Protein AF-A0A1A1YSB2-F1 (afdb_monomer)

Sequence (106 aa):
MRIAVIGATGLIGSKVVALLEGDGQEVVPASRASGALIGPIAVDDVAAEVAGPADSVVNIGGPHEISFADLARRLLAEQGVDEPVVVDADATYFGAQLRRDSLVTV

Foldseek 3Di:
DEEEFEPCVDPVNVVVVVVCVVVVYHYAYAYEDEQAKAFDADPVCVVVQPPDDPPDDDQDGHPDIDGRQVVVVVVCVVVVHPHYYHHDQPDDDVNHRDDNCRRPDD

pLDDT: mean 93.28, std 3.58, range [74.75, 98.0]

Secondary structure (DSSP, 8-state):
-EEEEETTTSTTHHHHHHHHHHTTPEEEEEEEE---EE-PPPHHHHHHHT-S-TT-------S--EEHHHHHHHHHHHTT----EEE-TT-EETTEEPPTTTBS--

Structure (mmCIF, N/CA/C/O backbone):
data_AF-A0A1A1YSB2-F1
#
_entry.id   AF-A0A1A1YSB2-F1
#
loop_
_atom_site.group_PDB
_atom_site.id
_atom_site.type_symbol
_atom_site.label_atom_id
_atom_site.label_alt_id
_atom_site.label_comp_id
_atom_site.label_asym_id
_atom_site.label_entity_id
_atom_site.label_seq_id
_atom_site.pdbx_PDB_ins_code
_atom_site.Cartn_x
_atom_site.Cartn_y
_atom_site.Cartn_z
_atom_site.occupancy
_atom_site.B_iso_or_equiv
_atom_site.auth_seq_id
_atom_site.auth_comp_id
_atom_site.auth_asym_id
_atom_site.auth_atom_id
_atom_site.pdbx_PDB_model_num
ATOM 1 N N . MET A 1 1 ? -15.421 -0.986 23.125 1.00 93.06 1 MET A N 1
ATOM 2 C CA . MET A 1 1 ? -15.143 -2.111 22.199 1.00 93.06 1 MET A CA 1
ATOM 3 C C . MET A 1 1 ? -13.853 -1.806 21.456 1.00 93.06 1 MET A C 1
ATOM 5 O O . MET A 1 1 ? -13.476 -0.642 21.409 1.00 93.06 1 MET A O 1
ATOM 9 N N . ARG A 1 2 ? -13.175 -2.824 20.916 1.00 95.00 2 ARG A N 1
ATOM 10 C CA . ARG A 1 2 ? -11.969 -2.648 20.101 1.00 95.00 2 ARG A CA 1
ATOM 11 C C . ARG A 1 2 ? -12.353 -2.649 18.620 1.00 95.00 2 ARG A C 1
ATOM 13 O O . ARG A 1 2 ? -12.992 -3.600 18.174 1.00 95.00 2 ARG A O 1
ATOM 20 N N . ILE A 1 3 ? -12.038 -1.581 17.892 1.00 95.69 3 ILE A N 1
ATOM 21 C CA . ILE A 1 3 ? -12.509 -1.339 16.521 1.00 95.69 3 ILE A CA 1
ATOM 22 C C . ILE A 1 3 ? -11.307 -1.111 15.610 1.00 95.69 3 ILE A C 1
ATOM 24 O O . ILE A 1 3 ? -10.524 -0.194 15.836 1.00 95.69 3 ILE A O 1
ATOM 28 N N . ALA A 1 4 ? -11.173 -1.928 14.565 1.00 94.06 4 ALA A N 1
ATOM 29 C CA . ALA A 1 4 ? -10.165 -1.705 13.537 1.00 94.06 4 ALA A CA 1
ATOM 30 C C . ALA A 1 4 ? -10.638 -0.636 12.540 1.00 94.06 4 ALA A C 1
ATOM 32 O O . ALA A 1 4 ? -11.763 -0.715 12.040 1.00 94.06 4 ALA A O 1
ATOM 33 N N . VAL A 1 5 ? -9.780 0.334 12.222 1.00 95.38 5 VAL A N 1
ATOM 34 C CA . VAL A 1 5 ? -10.058 1.387 11.234 1.00 95.38 5 VAL A CA 1
ATOM 35 C C . VAL A 1 5 ? -9.044 1.294 10.103 1.00 95.38 5 VAL A C 1
ATOM 37 O O . VAL A 1 5 ? -7.857 1.536 10.308 1.00 95.38 5 VAL A O 1
ATOM 40 N N . ILE A 1 6 ? -9.523 0.963 8.899 1.00 93.00 6 ILE A N 1
ATOM 41 C CA . ILE A 1 6 ? -8.678 0.936 7.703 1.00 93.00 6 ILE A CA 1
ATOM 42 C C . ILE A 1 6 ? -8.440 2.355 7.192 1.00 93.00 6 ILE A C 1
ATOM 44 O O . ILE A 1 6 ? -9.394 3.112 7.008 1.00 93.00 6 ILE A O 1
ATOM 48 N N . GLY A 1 7 ? -7.177 2.703 6.938 1.00 88.06 7 GLY A N 1
ATOM 49 C CA . GLY A 1 7 ? -6.811 4.041 6.468 1.00 88.06 7 GLY A CA 1
ATOM 50 C C . GLY A 1 7 ? -6.986 5.106 7.551 1.00 88.06 7 GLY A C 1
ATOM 51 O O . GLY A 1 7 ? -7.417 6.224 7.261 1.00 88.06 7 GLY A O 1
ATOM 52 N N . ALA A 1 8 ? -6.672 4.755 8.801 1.00 92.25 8 ALA A N 1
ATOM 53 C CA . ALA A 1 8 ? -6.813 5.612 9.980 1.00 92.25 8 ALA A CA 1
ATOM 54 C C . ALA A 1 8 ? -6.044 6.943 9.877 1.00 92.25 8 ALA A C 1
ATOM 56 O O . ALA A 1 8 ? -6.460 7.942 10.456 1.00 92.25 8 ALA A O 1
ATOM 57 N N . THR A 1 9 ? -4.967 6.987 9.092 1.00 87.62 9 THR A N 1
ATOM 58 C CA . THR A 1 9 ? -4.162 8.193 8.837 1.00 87.62 9 THR A CA 1
ATOM 59 C C . THR A 1 9 ? -4.734 9.094 7.734 1.00 87.62 9 THR A C 1
ATOM 61 O O . THR A 1 9 ? -4.262 10.212 7.533 1.00 87.62 9 THR A O 1
ATOM 64 N N . GLY A 1 10 ? -5.765 8.643 7.012 1.00 88.38 10 GLY A N 1
ATOM 65 C CA . GLY A 1 10 ? -6.382 9.388 5.917 1.00 88.38 10 GLY A CA 1
ATOM 66 C C . GLY A 1 10 ? -7.291 10.534 6.377 1.00 88.38 10 GLY A C 1
ATOM 67 O O . GLY A 1 10 ? -7.647 10.666 7.550 1.00 88.38 10 GLY A O 1
ATOM 68 N N . LEU A 1 11 ? -7.750 11.344 5.415 1.00 95.25 11 LEU A N 1
ATOM 69 C CA . LEU A 1 11 ? -8.613 12.506 5.677 1.00 95.25 11 LEU A CA 1
ATOM 70 C C . LEU A 1 11 ? -9.910 12.143 6.423 1.00 95.25 11 LEU A C 1
ATOM 72 O O . LEU A 1 11 ? -10.325 12.861 7.332 1.00 95.25 11 LEU A O 1
ATOM 76 N N . ILE A 1 12 ? -10.563 11.049 6.020 1.00 96.00 12 ILE A N 1
ATOM 77 C CA . ILE A 1 12 ? -11.792 10.563 6.665 1.00 96.00 12 ILE A CA 1
ATOM 78 C C . ILE A 1 12 ? -11.458 9.672 7.860 1.00 96.00 12 ILE A C 1
ATOM 80 O O . ILE A 1 12 ? -12.059 9.838 8.919 1.00 96.00 12 ILE A O 1
ATOM 84 N N . GLY A 1 13 ? -10.479 8.775 7.717 1.00 93.88 13 GLY A N 1
ATOM 85 C CA . GLY A 1 13 ? -10.095 7.835 8.771 1.00 93.88 13 GLY A CA 1
ATOM 86 C C . GLY A 1 13 ? -9.705 8.531 10.071 1.00 93.88 13 GLY A C 1
ATOM 87 O O . GLY A 1 13 ? -10.226 8.170 11.119 1.00 93.88 13 GLY A O 1
ATOM 88 N N . SER A 1 14 ? -8.912 9.602 10.003 1.00 94.81 14 SER A N 1
ATOM 89 C CA . SER A 1 14 ? -8.490 10.365 11.190 1.00 94.81 14 SER A CA 1
ATOM 90 C C . SER A 1 14 ? -9.667 10.965 11.967 1.00 94.81 14 SER A C 1
ATOM 92 O O . SER A 1 14 ? -9.665 10.985 13.196 1.00 94.81 14 SER A O 1
ATOM 94 N N . LYS A 1 15 ? -10.720 11.402 11.265 1.00 97.69 15 LYS A N 1
ATOM 95 C CA . LYS A 1 15 ? -11.955 11.896 11.893 1.00 97.69 15 LYS A CA 1
ATOM 96 C C . LYS A 1 15 ? -12.739 10.765 12.547 1.00 97.69 15 LYS A C 1
ATOM 98 O O . LYS A 1 15 ? -13.274 10.954 13.632 1.00 97.69 15 LYS A O 1
ATOM 103 N N . VAL A 1 16 ? -12.805 9.604 11.894 1.00 97.69 16 VAL A N 1
ATOM 104 C CA . VAL A 1 16 ? -13.459 8.412 12.448 1.00 97.69 16 VAL A CA 1
ATOM 105 C C . VAL A 1 16 ? -12.746 7.953 13.716 1.00 97.69 16 VAL A C 1
ATOM 107 O O . VAL A 1 16 ? -13.418 7.696 14.708 1.00 97.69 16 VAL A O 1
ATOM 110 N N . VAL A 1 17 ? -11.409 7.920 13.719 1.00 96.56 17 VAL A N 1
ATOM 111 C CA . VAL A 1 17 ? -10.617 7.604 14.917 1.00 96.56 17 VAL A CA 1
ATOM 112 C C . VAL A 1 17 ? -10.967 8.553 16.059 1.00 96.56 17 VAL A C 1
ATOM 114 O O . VAL A 1 17 ? -11.396 8.091 17.111 1.00 96.56 17 VAL A O 1
ATOM 117 N N . ALA A 1 18 ? -10.894 9.867 15.825 1.00 97.31 18 ALA A N 1
ATOM 118 C CA . ALA A 1 18 ? -11.173 10.863 16.859 1.00 97.31 18 ALA A CA 1
ATOM 119 C C . ALA A 1 18 ? -12.592 10.745 17.447 1.00 97.31 18 ALA A C 1
ATOM 121 O O . ALA A 1 18 ? -12.779 10.912 18.650 1.00 97.31 18 ALA A O 1
ATOM 122 N N . LEU A 1 19 ? -13.595 10.448 16.612 1.00 98.00 19 LEU A N 1
ATOM 123 C CA . LEU A 1 19 ? -14.972 10.236 17.068 1.00 98.00 19 LEU A CA 1
ATOM 124 C C . LEU A 1 19 ? -15.098 8.968 17.922 1.00 98.00 19 LEU A C 1
ATOM 126 O O . LEU A 1 19 ? -15.668 9.016 19.006 1.00 98.00 19 LEU A O 1
ATOM 130 N N . LEU A 1 20 ? -14.536 7.849 17.459 1.00 97.94 20 LEU A N 1
ATOM 131 C CA . LEU A 1 20 ? -14.599 6.573 18.173 1.00 97.94 20 LEU A CA 1
ATOM 132 C C . LEU A 1 20 ? -13.880 6.635 19.526 1.00 97.94 20 LEU A C 1
ATOM 134 O O . LEU A 1 20 ? -14.406 6.142 20.523 1.00 97.94 20 LEU A O 1
ATOM 138 N N . GLU A 1 21 ? -12.705 7.258 19.573 1.00 97.06 21 GLU A N 1
ATOM 139 C CA . GLU A 1 21 ? -11.961 7.466 20.818 1.00 97.06 21 GLU A CA 1
ATOM 140 C C . GLU A 1 21 ? -12.707 8.408 21.771 1.00 97.06 21 GLU A C 1
ATOM 142 O O . GLU A 1 21 ? -12.769 8.141 22.973 1.00 97.06 21 GLU A O 1
ATOM 147 N N . GLY A 1 22 ? -13.337 9.467 21.245 1.00 97.81 22 GLY A N 1
ATOM 148 C CA . GLY A 1 22 ? -14.205 10.365 22.017 1.00 97.81 22 GLY A CA 1
ATOM 149 C C . GLY A 1 22 ? -15.394 9.648 22.668 1.00 97.81 22 GLY A C 1
ATOM 150 O O . GLY A 1 22 ? -15.772 9.979 23.791 1.00 97.81 22 GLY A O 1
ATOM 151 N N . ASP A 1 23 ? -15.909 8.607 22.013 1.00 97.62 23 ASP A N 1
ATOM 152 C CA . ASP A 1 23 ? -16.967 7.725 22.520 1.00 97.62 23 ASP A CA 1
ATOM 153 C C . ASP A 1 23 ? -16.429 6.575 23.406 1.00 97.62 23 ASP A C 1
ATOM 155 O O . ASP A 1 23 ? -17.142 5.608 23.706 1.00 97.62 23 ASP A O 1
ATOM 159 N N . GLY A 1 24 ? -15.157 6.637 23.817 1.00 97.06 24 GLY A N 1
ATOM 160 C CA . GLY A 1 24 ? -14.517 5.659 24.699 1.00 97.06 24 GLY A CA 1
ATOM 161 C C . GLY A 1 24 ? -14.242 4.300 24.049 1.00 97.06 24 GLY A C 1
ATOM 162 O O . GLY A 1 24 ? -14.094 3.296 24.753 1.00 97.06 24 GLY A O 1
ATOM 163 N N . GLN A 1 25 ? -14.212 4.227 22.715 1.00 97.94 25 GLN A N 1
ATOM 164 C CA . GLN A 1 25 ? -13.817 3.016 21.998 1.00 97.94 25 GLN A CA 1
ATOM 165 C C . GLN A 1 25 ? -12.295 2.938 21.874 1.00 97.94 25 GLN A C 1
ATOM 167 O O . GLN A 1 25 ? -11.612 3.943 21.710 1.00 97.94 25 GLN A O 1
ATOM 172 N N . GLU A 1 26 ? -11.762 1.720 21.910 1.00 97.00 26 GLU A N 1
ATOM 173 C CA . GLU A 1 26 ? -10.357 1.484 21.596 1.00 97.00 26 GLU A CA 1
ATOM 174 C C . GLU A 1 26 ? -10.225 1.322 20.080 1.00 97.00 26 GLU A C 1
ATOM 176 O O . GLU A 1 26 ? -10.792 0.390 19.501 1.00 97.00 26 GLU A O 1
ATOM 181 N N . VAL A 1 27 ? -9.483 2.215 19.431 1.00 96.19 27 VAL A N 1
ATOM 182 C CA . VAL A 1 27 ? -9.244 2.153 17.989 1.00 96.19 27 VAL A CA 1
ATOM 183 C C . VAL A 1 27 ? -7.922 1.449 17.704 1.00 96.19 27 VAL A C 1
ATOM 185 O O . VAL A 1 27 ? -6.902 1.721 18.329 1.00 96.19 27 VAL A O 1
ATOM 188 N N . VAL A 1 28 ? -7.942 0.532 16.738 1.00 94.88 28 VAL A N 1
ATOM 189 C CA . VAL A 1 28 ? -6.750 -0.121 16.193 1.00 94.88 28 VAL A CA 1
ATOM 190 C C . VAL A 1 28 ? -6.574 0.367 14.753 1.00 94.88 28 VAL A C 1
ATOM 192 O O . VAL A 1 28 ? -7.366 -0.028 13.889 1.00 94.88 28 VAL A O 1
ATOM 195 N N . PRO A 1 29 ? -5.593 1.240 14.468 1.00 93.69 29 PRO A N 1
ATOM 196 C CA . PRO A 1 29 ? -5.287 1.620 13.096 1.00 93.69 29 PRO A CA 1
ATOM 197 C C . PRO A 1 29 ? -4.776 0.387 12.341 1.00 93.69 29 PRO A C 1
ATOM 199 O O . PRO A 1 29 ? -4.112 -0.476 12.920 1.00 93.69 29 PRO A O 1
ATOM 202 N N . ALA A 1 30 ? -5.168 0.247 11.080 1.00 93.81 30 ALA A N 1
ATOM 203 C CA . ALA A 1 30 ? -4.702 -0.830 10.225 1.00 93.81 30 ALA A CA 1
ATOM 204 C C . ALA A 1 30 ? -4.725 -0.407 8.754 1.00 93.81 30 ALA A C 1
ATOM 206 O O . ALA A 1 30 ? -5.516 0.435 8.321 1.00 93.81 30 ALA A O 1
ATOM 207 N N . SER A 1 31 ? -3.907 -1.081 7.957 1.00 93.06 31 SER A N 1
ATOM 208 C CA . SER A 1 31 ? -3.865 -0.921 6.508 1.00 93.06 31 SER A CA 1
ATOM 209 C C . SER A 1 31 ? -4.202 -2.238 5.811 1.00 93.06 31 SER A C 1
ATOM 211 O O . SER A 1 31 ? -3.978 -3.319 6.352 1.00 93.06 31 SER A O 1
ATOM 213 N N . ARG A 1 32 ? -4.762 -2.164 4.599 1.00 93.75 32 ARG A N 1
ATOM 214 C CA . ARG A 1 32 ? -5.004 -3.328 3.728 1.00 93.75 32 ARG A CA 1
ATOM 215 C C . ARG A 1 32 ? -4.148 -3.207 2.481 1.00 93.75 32 ARG A C 1
ATOM 217 O O . ARG A 1 32 ? -4.006 -2.115 1.938 1.00 93.75 32 ARG A O 1
ATOM 224 N N . ALA A 1 33 ? -3.617 -4.328 2.017 1.00 95.06 33 ALA A N 1
ATOM 225 C CA . ALA A 1 33 ? -2.856 -4.392 0.780 1.00 95.06 33 ALA A CA 1
ATOM 226 C C . ALA A 1 33 ? -3.141 -5.697 0.035 1.00 95.06 33 ALA A C 1
ATOM 228 O O . ALA A 1 33 ? -3.417 -6.731 0.648 1.00 95.06 33 ALA A O 1
ATOM 229 N N . SER A 1 34 ? -3.030 -5.645 -1.292 1.00 95.94 34 SER A N 1
ATOM 230 C CA . SER A 1 34 ? -3.098 -6.844 -2.126 1.00 95.94 34 SER A CA 1
ATOM 231 C C . SER A 1 34 ? -1.931 -7.788 -1.816 1.00 95.94 34 SER A C 1
ATOM 233 O O . SER A 1 34 ? -0.824 -7.358 -1.488 1.00 95.94 34 SER A O 1
ATOM 235 N N . GLY A 1 35 ? -2.168 -9.092 -1.958 1.00 95.69 35 GLY A N 1
ATOM 236 C CA . GLY A 1 35 ? -1.117 -10.114 -1.908 1.00 95.69 35 GLY A CA 1
ATOM 237 C C . GLY A 1 35 ? -0.319 -10.263 -3.210 1.00 95.69 35 GLY A C 1
ATOM 238 O O . GLY A 1 35 ? 0.532 -11.148 -3.289 1.00 95.69 35 GLY A O 1
ATOM 239 N N . ALA A 1 36 ? -0.611 -9.459 -4.240 1.00 97.00 36 ALA A N 1
ATOM 240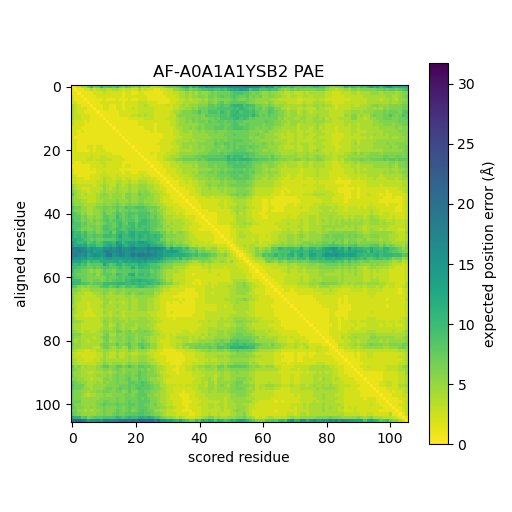 C CA . ALA A 1 36 ? 0.108 -9.489 -5.509 1.00 97.00 36 ALA A CA 1
ATOM 241 C C . ALA A 1 36 ? 1.587 -9.106 -5.350 1.00 97.00 36 ALA A C 1
ATOM 243 O O . ALA A 1 36 ? 1.967 -8.417 -4.403 1.00 97.00 36 ALA A O 1
ATOM 244 N N . LEU A 1 37 ? 2.416 -9.566 -6.281 1.00 96.88 37 LEU A N 1
ATOM 245 C CA . LEU A 1 37 ? 3.804 -9.148 -6.398 1.00 96.88 37 LEU A CA 1
ATOM 246 C C . LEU A 1 37 ? 3.876 -7.812 -7.131 1.00 96.88 37 LEU A C 1
ATOM 248 O O . LEU A 1 37 ? 3.058 -7.519 -8.004 1.00 96.88 37 LEU A O 1
ATOM 252 N N . ILE A 1 38 ? 4.876 -7.029 -6.761 1.00 95.94 38 ILE A N 1
ATOM 253 C CA . ILE A 1 38 ? 5.296 -5.807 -7.430 1.00 95.94 38 ILE A CA 1
ATOM 254 C C . ILE A 1 38 ? 6.809 -5.890 -7.639 1.00 95.94 38 ILE A C 1
ATOM 256 O O . ILE A 1 38 ? 7.507 -6.466 -6.800 1.00 95.94 38 ILE A O 1
ATOM 260 N N . GLY A 1 39 ? 7.308 -5.333 -8.744 1.00 95.56 39 GLY A N 1
ATOM 261 C CA . GLY A 1 39 ? 8.742 -5.194 -9.024 1.00 95.56 39 GLY A CA 1
ATOM 262 C C . GLY A 1 39 ? 9.206 -3.740 -8.890 1.00 95.56 39 GLY A C 1
ATOM 263 O O . GLY A 1 39 ? 9.317 -3.061 -9.912 1.00 95.56 39 GLY A O 1
ATOM 264 N N . PRO A 1 40 ? 9.455 -3.215 -7.671 1.00 94.44 40 PRO A N 1
ATOM 265 C CA . PRO A 1 40 ? 9.914 -1.842 -7.491 1.00 94.44 40 PRO A CA 1
ATOM 266 C C . PRO A 1 40 ? 11.269 -1.643 -8.163 1.00 94.44 40 PRO A C 1
ATOM 268 O O . PRO A 1 40 ? 12.195 -2.411 -7.918 1.00 94.44 40 PRO A O 1
ATOM 271 N N . ILE A 1 41 ? 11.390 -0.596 -8.969 1.00 94.62 41 ILE A N 1
ATOM 272 C CA . ILE A 1 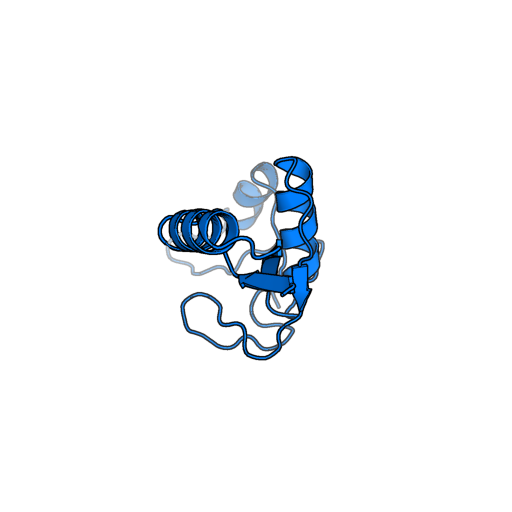41 ? 12.640 -0.201 -9.618 1.00 94.62 41 ILE A CA 1
ATOM 273 C C . ILE A 1 41 ? 13.266 0.981 -8.874 1.00 94.62 41 ILE A C 1
ATOM 275 O O . ILE A 1 41 ? 12.557 1.899 -8.452 1.00 94.62 41 ILE A O 1
ATOM 279 N N . ALA A 1 42 ? 14.587 0.960 -8.687 1.00 93.25 42 ALA A N 1
ATOM 280 C CA . ALA A 1 42 ? 15.299 2.104 -8.132 1.00 93.25 42 ALA A CA 1
ATOM 281 C C . ALA A 1 42 ? 15.358 3.235 -9.164 1.00 93.25 42 ALA A C 1
ATOM 283 O O . ALA A 1 42 ? 15.502 2.988 -10.357 1.00 93.25 42 ALA A O 1
ATOM 284 N N . VAL A 1 43 ? 15.277 4.487 -8.706 1.00 92.81 43 VAL A N 1
ATOM 285 C CA . VAL A 1 43 ? 15.268 5.663 -9.596 1.00 92.81 43 VAL A CA 1
ATOM 286 C C . VAL A 1 43 ? 16.504 5.706 -10.498 1.00 92.81 43 VAL A C 1
ATOM 288 O O . VAL A 1 43 ? 16.376 6.015 -11.681 1.00 92.81 43 VAL A O 1
ATOM 291 N N . ASP A 1 44 ? 17.670 5.346 -9.962 1.00 93.38 44 ASP A N 1
ATOM 292 C CA . ASP A 1 44 ? 18.929 5.335 -10.713 1.00 93.38 44 ASP A CA 1
ATOM 293 C C . ASP A 1 44 ? 18.939 4.283 -11.837 1.00 93.38 44 ASP A C 1
ATOM 295 O O . ASP A 1 44 ? 19.584 4.489 -12.865 1.00 93.38 44 ASP A O 1
ATOM 299 N N . ASP A 1 45 ? 18.165 3.203 -11.691 1.00 91.81 45 ASP A N 1
ATOM 300 C CA . ASP A 1 45 ? 18.071 2.128 -12.684 1.00 91.81 45 ASP A CA 1
ATOM 301 C C . ASP A 1 45 ? 17.061 2.452 -13.800 1.00 91.81 45 ASP A C 1
ATOM 303 O O . ASP A 1 45 ? 17.187 1.956 -14.919 1.00 91.81 45 ASP A O 1
ATOM 307 N N . VAL A 1 46 ? 16.088 3.341 -13.550 1.00 92.56 46 VAL A N 1
ATOM 308 C CA . VAL A 1 46 ? 15.046 3.703 -14.534 1.00 92.56 46 VAL A CA 1
ATOM 309 C C . VAL A 1 46 ? 15.651 4.224 -15.836 1.00 92.56 46 VAL A C 1
ATOM 311 O O . VAL A 1 46 ? 15.167 3.892 -16.916 1.00 92.56 46 VAL A O 1
ATOM 314 N N . ALA A 1 47 ? 16.709 5.037 -15.754 1.00 90.69 47 ALA A N 1
ATOM 315 C CA . ALA A 1 47 ? 17.330 5.652 -16.927 1.00 90.69 47 ALA A CA 1
ATOM 316 C C . ALA A 1 47 ? 17.891 4.614 -17.914 1.00 90.69 47 ALA A C 1
ATOM 318 O O . ALA A 1 47 ? 17.824 4.827 -19.125 1.00 90.69 47 ALA A O 1
ATOM 319 N N . ALA A 1 48 ? 18.420 3.498 -17.403 1.00 87.69 48 ALA A N 1
ATOM 320 C CA . ALA A 1 48 ? 18.925 2.410 -18.231 1.00 87.69 48 ALA A CA 1
ATOM 321 C C . ALA A 1 48 ? 17.781 1.679 -18.950 1.00 87.69 48 ALA A C 1
ATOM 323 O O . ALA A 1 48 ? 17.888 1.403 -20.145 1.00 87.69 48 ALA A O 1
ATOM 324 N N . GLU A 1 49 ? 16.667 1.445 -18.254 1.00 88.19 49 GLU A N 1
ATOM 325 C CA . GLU A 1 49 ? 15.504 0.734 -18.799 1.00 88.19 49 GLU A CA 1
ATOM 326 C C . GLU A 1 49 ? 14.759 1.528 -19.886 1.00 88.19 49 GLU A C 1
ATOM 328 O O . GLU A 1 49 ? 14.194 0.950 -20.8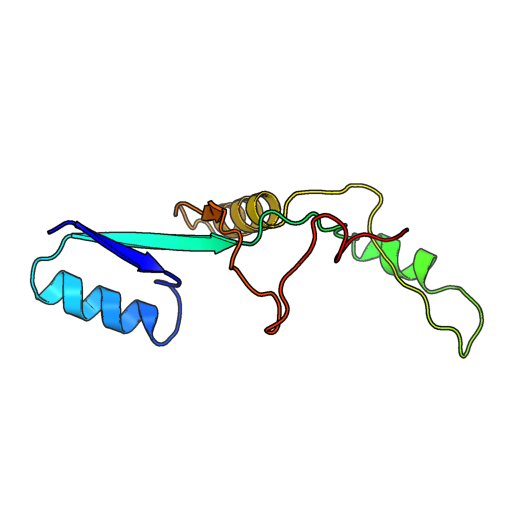15 1.00 88.19 49 GLU A O 1
ATOM 333 N N . VAL A 1 50 ? 14.773 2.865 -19.819 1.00 89.12 50 VAL A N 1
ATOM 334 C CA . VAL A 1 50 ? 14.072 3.727 -20.793 1.00 89.12 50 VAL A CA 1
ATOM 335 C C . VAL A 1 50 ? 14.936 4.163 -21.981 1.00 89.12 50 VAL A C 1
ATOM 337 O O . VAL A 1 50 ? 14.455 4.888 -22.848 1.00 89.12 50 VAL A O 1
ATOM 340 N N . ALA A 1 51 ? 16.194 3.722 -22.067 1.00 88.31 51 ALA A N 1
ATOM 341 C CA . ALA A 1 51 ? 17.137 4.122 -23.120 1.00 88.31 51 ALA A CA 1
ATOM 342 C C . ALA A 1 51 ? 16.858 3.499 -24.511 1.00 88.31 51 ALA A C 1
ATOM 344 O O . ALA A 1 51 ? 17.698 3.574 -25.412 1.00 88.31 51 ALA A O 1
ATOM 345 N N . GLY A 1 52 ? 15.700 2.860 -24.692 1.00 82.69 52 GLY A N 1
ATOM 346 C CA . GLY A 1 52 ? 15.280 2.230 -25.941 1.00 82.69 52 GLY A CA 1
ATOM 347 C C . GLY A 1 52 ? 14.917 3.218 -27.064 1.00 82.69 52 GLY A C 1
ATOM 348 O O . GLY A 1 52 ? 15.016 4.437 -26.908 1.00 82.69 52 GLY A O 1
ATOM 349 N N . PRO A 1 53 ? 14.492 2.703 -28.233 1.00 85.88 53 PRO A N 1
ATOM 350 C CA . PRO A 1 53 ? 14.064 3.529 -29.357 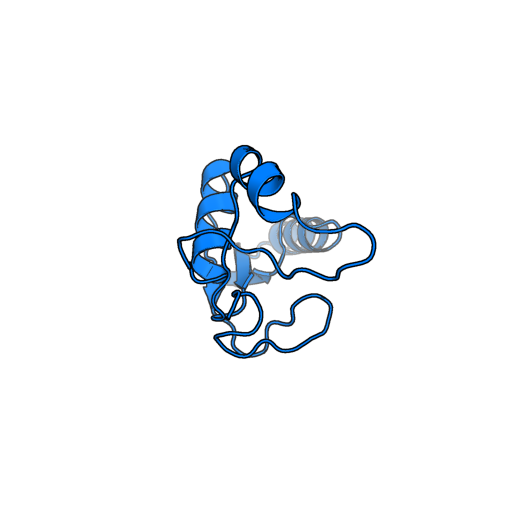1.00 85.88 53 PRO A CA 1
ATOM 351 C C . PRO A 1 53 ? 12.938 4.500 -28.983 1.00 85.88 53 PRO A C 1
ATOM 353 O O . PRO A 1 53 ? 12.013 4.141 -28.246 1.00 85.88 53 PRO A O 1
ATOM 356 N N . ALA A 1 54 ? 12.980 5.701 -29.565 1.00 85.62 54 ALA A N 1
ATOM 357 C CA . ALA A 1 54 ? 11.859 6.634 -29.525 1.00 85.62 54 ALA A CA 1
ATOM 358 C C . ALA A 1 54 ? 10.580 5.977 -30.082 1.00 85.62 54 ALA A C 1
ATOM 360 O O . ALA A 1 54 ? 10.650 5.124 -30.968 1.00 85.62 54 ALA A O 1
ATOM 361 N N . ASP A 1 55 ? 9.426 6.377 -29.541 1.00 86.31 55 ASP A N 1
ATOM 362 C CA . ASP A 1 55 ? 8.090 5.867 -29.887 1.00 86.31 55 ASP A CA 1
ATOM 363 C C . ASP A 1 55 ? 7.842 4.377 -29.572 1.00 86.31 55 ASP A C 1
ATOM 365 O O . ASP A 1 55 ? 6.976 3.736 -30.172 1.00 86.31 55 ASP A O 1
ATOM 369 N N . SER A 1 56 ? 8.565 3.817 -28.597 1.00 88.62 56 SER A N 1
ATOM 370 C CA . SER A 1 56 ? 8.299 2.477 -28.059 1.00 88.62 56 SER A CA 1
ATOM 371 C C . SER A 1 56 ? 7.562 2.520 -26.712 1.00 88.62 56 SER A C 1
ATOM 373 O O . SER A 1 56 ? 7.662 3.484 -25.954 1.00 88.62 56 SER A O 1
ATOM 375 N N . VAL A 1 57 ? 6.796 1.463 -26.416 1.00 88.88 57 VAL A N 1
ATOM 376 C CA . VAL A 1 57 ? 6.184 1.234 -25.098 1.00 88.88 57 VAL A CA 1
ATOM 377 C C . VAL A 1 57 ? 6.976 0.133 -24.403 1.00 88.88 57 VAL A C 1
ATOM 379 O O . VAL A 1 57 ? 7.026 -0.990 -24.902 1.00 88.88 57 VAL A O 1
ATOM 382 N N . VAL A 1 58 ? 7.576 0.454 -23.257 1.00 89.19 58 VAL A N 1
ATOM 383 C CA . VAL A 1 58 ? 8.336 -0.488 -22.429 1.00 89.19 58 VAL A CA 1
ATOM 384 C C . VAL A 1 58 ? 7.701 -0.589 -21.043 1.00 89.19 58 VAL A C 1
ATOM 386 O O . VAL A 1 58 ? 7.368 0.423 -20.428 1.00 89.19 58 VAL A O 1
ATOM 389 N N . ASN A 1 59 ? 7.508 -1.818 -20.562 1.00 90.50 59 ASN A N 1
ATOM 390 C CA . ASN A 1 59 ? 7.168 -2.071 -19.166 1.00 90.50 59 ASN A CA 1
ATOM 391 C C . ASN A 1 59 ? 8.474 -2.226 -18.393 1.00 90.50 59 ASN A C 1
ATOM 393 O O . ASN A 1 59 ? 9.301 -3.048 -18.774 1.00 90.50 59 ASN A O 1
ATOM 397 N N . ILE A 1 60 ? 8.641 -1.455 -17.324 1.00 91.81 60 ILE A N 1
ATOM 398 C CA . ILE A 1 60 ? 9.850 -1.466 -16.499 1.00 91.81 60 ILE A CA 1
ATOM 399 C C . ILE A 1 60 ? 9.520 -1.967 -15.096 1.00 91.81 60 ILE A C 1
ATOM 401 O O . ILE A 1 60 ? 8.435 -1.713 -14.569 1.00 91.81 60 ILE A O 1
ATOM 405 N N . GLY A 1 61 ? 10.465 -2.674 -14.496 1.00 92.75 61 GLY A N 1
ATOM 406 C CA . GLY A 1 61 ? 10.346 -3.266 -13.173 1.00 92.75 61 GLY A CA 1
ATOM 407 C C . GLY A 1 61 ? 11.736 -3.564 -12.639 1.00 92.75 61 GLY A C 1
ATOM 408 O O . GLY A 1 61 ? 12.663 -3.808 -13.407 1.00 92.75 61 GLY A O 1
ATOM 409 N N . GLY A 1 62 ? 11.905 -3.479 -11.324 1.00 93.12 62 GLY A N 1
ATOM 410 C CA . GLY A 1 62 ? 13.199 -3.771 -10.722 1.00 93.12 62 GLY A CA 1
ATOM 411 C C . GLY A 1 62 ? 13.518 -5.268 -10.721 1.00 93.12 62 GLY A C 1
ATOM 412 O O . GLY A 1 62 ? 12.626 -6.103 -10.871 1.00 93.12 62 GLY A O 1
ATOM 413 N N . PRO A 1 63 ? 14.785 -5.629 -10.460 1.00 91.25 63 PRO A N 1
ATOM 414 C CA . PRO A 1 63 ? 15.260 -7.014 -10.508 1.00 91.25 63 PRO A CA 1
ATOM 415 C C . PRO A 1 63 ? 14.745 -7.888 -9.353 1.00 91.25 63 PRO A C 1
ATOM 417 O O . PRO A 1 63 ? 14.998 -9.094 -9.316 1.00 91.25 63 PRO A O 1
ATOM 420 N N . HIS A 1 64 ? 14.075 -7.287 -8.368 1.00 93.31 64 HIS A N 1
ATOM 421 C CA . HIS A 1 64 ? 13.604 -7.961 -7.168 1.00 93.31 64 HIS A CA 1
ATOM 422 C C . HIS A 1 64 ? 12.112 -7.729 -6.976 1.00 93.31 64 HIS A C 1
ATOM 424 O O . HIS A 1 64 ? 11.652 -6.601 -6.802 1.00 93.31 64 HIS A O 1
ATOM 430 N N . GLU A 1 65 ? 11.367 -8.826 -6.947 1.00 95.38 65 GLU A N 1
ATOM 431 C CA . GLU A 1 65 ? 9.948 -8.816 -6.633 1.00 95.38 65 GLU A CA 1
ATOM 432 C C . GLU A 1 65 ? 9.733 -8.855 -5.118 1.00 95.38 65 GLU A C 1
ATOM 434 O O . GLU A 1 65 ? 10.433 -9.545 -4.371 1.00 95.38 65 GLU A O 1
ATOM 439 N N . ILE A 1 66 ? 8.714 -8.140 -4.660 1.00 96.75 66 ILE A N 1
ATOM 440 C CA . ILE A 1 66 ? 8.238 -8.170 -3.279 1.00 96.75 66 ILE A CA 1
ATOM 441 C C . ILE A 1 66 ? 6.711 -8.216 -3.290 1.00 96.75 66 ILE A C 1
ATOM 443 O O . ILE A 1 66 ? 6.078 -7.747 -4.235 1.00 96.75 66 ILE A O 1
ATOM 447 N N . SER A 1 67 ? 6.084 -8.789 -2.258 1.00 96.44 67 SER A N 1
ATOM 448 C CA . SER A 1 67 ? 4.629 -8.675 -2.144 1.00 96.44 67 SER A CA 1
ATOM 449 C C . SER A 1 67 ? 4.236 -7.221 -1.887 1.00 96.44 67 SER A C 1
ATOM 451 O O . SER A 1 67 ? 4.942 -6.480 -1.197 1.00 96.44 67 SER A O 1
ATOM 453 N N . PHE A 1 68 ? 3.085 -6.804 -2.405 1.00 95.56 68 PHE A N 1
ATOM 454 C CA . PHE A 1 68 ? 2.624 -5.435 -2.223 1.00 95.56 68 PHE A CA 1
ATOM 455 C C . PHE A 1 68 ? 2.394 -5.115 -0.739 1.00 95.56 68 PHE A C 1
ATOM 457 O O . PHE A 1 68 ? 2.697 -4.018 -0.274 1.00 95.56 68 PHE A O 1
ATOM 464 N N . ALA A 1 69 ? 1.933 -6.107 0.027 1.00 95.62 69 ALA A N 1
ATOM 465 C CA . ALA A 1 69 ? 1.803 -6.014 1.473 1.00 95.62 69 ALA A CA 1
ATOM 466 C C . ALA A 1 69 ? 3.149 -5.816 2.186 1.00 95.62 69 ALA A C 1
ATOM 468 O O . ALA A 1 69 ? 3.226 -5.014 3.113 1.00 95.62 69 ALA A O 1
ATOM 469 N N . ASP A 1 70 ? 4.214 -6.500 1.766 1.00 96.56 70 ASP A N 1
ATOM 470 C CA . ASP A 1 70 ? 5.539 -6.315 2.369 1.00 96.56 70 ASP A CA 1
ATOM 471 C C . ASP A 1 70 ? 6.161 -4.972 1.989 1.00 96.56 70 ASP A C 1
ATOM 473 O O . ASP A 1 70 ? 6.799 -4.342 2.833 1.00 96.56 70 ASP A O 1
ATOM 477 N N . LEU A 1 71 ? 5.931 -4.492 0.762 1.00 95.50 71 LEU A N 1
ATOM 478 C CA . LEU A 1 71 ? 6.294 -3.127 0.382 1.00 95.50 71 LEU A CA 1
ATOM 479 C C . LEU A 1 71 ? 5.566 -2.105 1.268 1.00 95.50 71 LEU A C 1
ATOM 481 O O . LEU A 1 71 ? 6.207 -1.221 1.829 1.00 95.50 71 LEU A O 1
ATOM 485 N N . ALA A 1 72 ? 4.252 -2.257 1.456 1.00 94.19 72 ALA A N 1
ATOM 486 C CA . ALA A 1 72 ? 3.464 -1.375 2.314 1.00 94.19 72 ALA A CA 1
ATOM 487 C C . ALA A 1 72 ? 3.970 -1.375 3.767 1.00 94.19 72 ALA A C 1
ATOM 489 O O . ALA A 1 72 ? 4.137 -0.310 4.353 1.00 94.19 72 ALA A O 1
ATOM 490 N N . A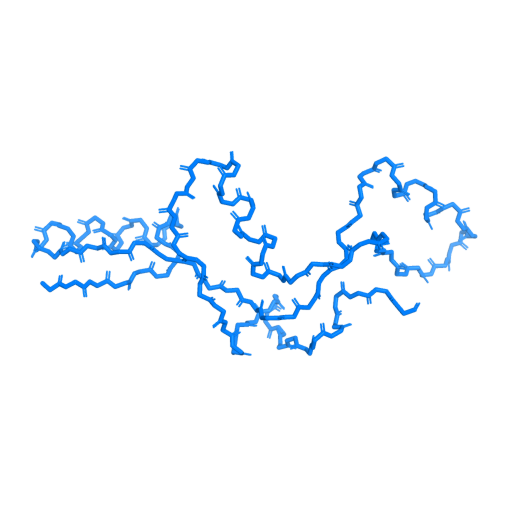RG A 1 73 ? 4.285 -2.550 4.334 1.00 95.62 73 ARG A N 1
ATOM 491 C CA . ARG A 1 73 ? 4.872 -2.659 5.683 1.00 95.62 73 ARG A CA 1
ATOM 492 C C . ARG A 1 73 ? 6.190 -1.901 5.800 1.00 95.62 73 ARG A C 1
ATOM 494 O O . ARG A 1 73 ? 6.391 -1.201 6.786 1.00 95.62 73 ARG A O 1
ATOM 501 N N . ARG A 1 74 ? 7.077 -2.031 4.808 1.00 94.88 74 ARG A N 1
ATOM 502 C CA . ARG A 1 74 ? 8.368 -1.324 4.793 1.00 94.88 74 ARG A CA 1
ATOM 503 C C . ARG A 1 74 ? 8.174 0.188 4.760 1.00 94.88 74 ARG A C 1
ATOM 505 O O . ARG A 1 74 ? 8.757 0.877 5.587 1.00 94.88 74 ARG A O 1
ATOM 512 N N . LEU A 1 75 ? 7.305 0.680 3.877 1.00 92.56 75 LEU A N 1
ATOM 513 C CA . LEU A 1 75 ? 7.025 2.112 3.754 1.00 92.56 75 LEU A CA 1
ATOM 514 C C . LEU A 1 75 ? 6.406 2.698 5.031 1.00 92.56 75 LEU A C 1
ATOM 516 O O . LEU A 1 75 ? 6.796 3.780 5.458 1.00 92.56 75 LEU A O 1
ATOM 520 N N . LEU A 1 76 ? 5.473 1.984 5.670 1.00 92.62 76 LEU A N 1
ATOM 521 C CA . LEU A 1 76 ? 4.888 2.419 6.943 1.00 92.62 76 LEU A CA 1
ATOM 522 C C . LEU A 1 76 ? 5.937 2.455 8.061 1.00 92.62 76 LEU A C 1
ATOM 524 O O . LEU A 1 76 ? 6.032 3.451 8.777 1.00 92.62 76 LEU A O 1
ATOM 528 N N . ALA A 1 77 ? 6.778 1.422 8.160 1.00 93.44 77 ALA A N 1
ATOM 529 C CA . ALA A 1 77 ? 7.858 1.376 9.141 1.00 93.44 77 ALA A CA 1
ATOM 530 C C . ALA A 1 77 ? 8.874 2.517 8.943 1.00 93.44 77 ALA A C 1
ATOM 532 O O . ALA A 1 77 ? 9.292 3.140 9.917 1.00 93.44 77 ALA A O 1
ATOM 533 N N . GLU A 1 78 ? 9.230 2.842 7.696 1.00 95.44 78 GLU A N 1
ATOM 534 C CA . GLU A 1 78 ? 10.093 3.987 7.361 1.00 95.44 78 GLU A CA 1
ATOM 535 C C . GLU A 1 78 ? 9.470 5.333 7.759 1.00 95.44 78 GLU A C 1
ATOM 537 O O . GLU A 1 78 ? 10.182 6.254 8.155 1.00 95.44 78 GLU A O 1
ATOM 542 N N . GLN A 1 79 ? 8.142 5.443 7.710 1.00 92.50 79 GLN A N 1
ATOM 543 C CA . GLN A 1 79 ? 7.398 6.617 8.174 1.00 92.50 79 GLN A CA 1
ATOM 544 C C . GLN A 1 79 ? 7.198 6.649 9.699 1.00 92.50 79 GLN A C 1
ATOM 546 O O . GLN A 1 79 ? 6.585 7.584 10.214 1.00 92.50 79 GLN A O 1
ATOM 551 N N . GLY A 1 80 ? 7.696 5.647 10.431 1.00 92.94 80 GLY A N 1
ATOM 552 C CA . GLY A 1 80 ? 7.484 5.513 11.873 1.00 92.94 80 GLY A CA 1
ATOM 553 C C . GLY A 1 80 ? 6.048 5.136 12.249 1.00 92.94 80 GLY A C 1
ATOM 554 O O . GLY A 1 80 ? 5.640 5.354 13.389 1.00 92.94 80 GLY A O 1
ATOM 555 N N . VAL A 1 81 ? 5.274 4.597 11.303 1.00 90.56 81 VAL A N 1
ATOM 556 C CA . VAL A 1 81 ? 3.905 4.125 11.525 1.00 90.56 81 VAL A CA 1
ATOM 557 C C . VAL A 1 81 ? 3.943 2.637 11.862 1.00 90.56 81 VAL A C 1
ATOM 559 O O . VAL A 1 81 ? 4.252 1.802 11.014 1.00 90.56 81 VAL A O 1
ATOM 562 N N . ASP A 1 82 ? 3.603 2.309 13.107 1.00 87.62 82 ASP A N 1
ATOM 563 C CA . ASP A 1 82 ? 3.511 0.934 13.605 1.00 87.62 82 ASP A CA 1
ATOM 564 C C . ASP A 1 82 ? 2.048 0.465 13.594 1.00 87.62 82 ASP A C 1
ATOM 566 O O . ASP A 1 82 ? 1.356 0.470 14.614 1.00 87.62 82 ASP A O 1
ATOM 570 N N . GLU A 1 83 ? 1.543 0.130 12.402 1.00 90.75 83 GLU A N 1
ATOM 571 C CA . GLU A 1 83 ? 0.209 -0.451 12.226 1.00 90.75 83 GLU A CA 1
ATOM 572 C C . GLU A 1 83 ? 0.256 -1.761 11.418 1.00 90.75 83 GLU A C 1
ATOM 574 O O . GLU A 1 83 ? 1.074 -1.917 10.503 1.00 90.75 83 GLU A O 1
ATOM 579 N N . PRO A 1 84 ? -0.629 -2.732 11.707 1.00 93.75 84 PRO A N 1
ATOM 580 C CA . PRO A 1 84 ? -0.692 -3.967 10.946 1.00 93.75 84 PRO A CA 1
ATOM 581 C C . PRO A 1 84 ? -1.164 -3.724 9.507 1.00 93.75 84 PRO A C 1
ATOM 583 O O . PRO A 1 84 ? -2.205 -3.111 9.259 1.00 93.75 84 PRO A O 1
ATOM 586 N N . VAL A 1 85 ? -0.442 -4.320 8.555 1.00 95.19 85 VAL A N 1
ATOM 587 C CA . VAL A 1 85 ? -0.894 -4.465 7.165 1.00 95.19 85 VAL A CA 1
ATOM 588 C C . VAL A 1 85 ? -1.529 -5.838 6.979 1.00 95.19 85 VAL A C 1
ATOM 590 O O . VAL A 1 85 ? -0.844 -6.870 7.007 1.00 95.19 85 VAL A O 1
ATOM 593 N N . VAL A 1 86 ? -2.839 -5.840 6.763 1.00 95.19 86 VAL A N 1
ATOM 594 C CA . VAL A 1 86 ? -3.652 -7.021 6.480 1.00 95.19 86 VAL A CA 1
ATOM 595 C C . VAL A 1 86 ? -3.597 -7.324 4.985 1.00 95.19 86 VAL A C 1
ATOM 597 O O . VAL A 1 86 ? -3.886 -6.464 4.151 1.00 95.19 86 VAL A O 1
ATOM 600 N N . VAL A 1 87 ? -3.230 -8.561 4.644 1.00 96.31 87 VAL A N 1
ATOM 601 C CA . VAL A 1 87 ? -3.307 -9.043 3.262 1.00 96.31 87 VAL A CA 1
ATOM 602 C C . VAL A 1 87 ? -4.764 -9.298 2.923 1.00 96.31 87 VAL A C 1
ATOM 604 O O . VAL A 1 87 ? -5.463 -10.005 3.646 1.00 96.31 87 VAL A O 1
ATOM 607 N N . ASP A 1 88 ? -5.200 -8.732 1.812 1.00 94.75 88 ASP A N 1
ATOM 608 C CA . ASP A 1 88 ? -6.584 -8.757 1.389 1.00 94.75 88 ASP A CA 1
ATOM 609 C C . ASP A 1 88 ? -6.685 -9.118 -0.093 1.00 94.75 88 ASP A C 1
ATOM 611 O O . ASP A 1 88 ? -6.151 -8.418 -0.954 1.00 94.75 88 ASP A O 1
ATOM 615 N N . ALA A 1 89 ? -7.366 -10.227 -0.381 1.00 90.88 89 ALA A N 1
ATOM 616 C CA . ALA A 1 89 ? -7.540 -10.723 -1.743 1.00 90.88 89 ALA A CA 1
ATOM 617 C C . ALA A 1 89 ? -8.450 -9.818 -2.588 1.00 90.88 89 ALA A C 1
ATOM 619 O O . ALA A 1 89 ? -8.291 -9.774 -3.805 1.00 90.88 89 ALA A O 1
ATOM 620 N N . ASP A 1 90 ? -9.347 -9.066 -1.944 1.00 92.69 90 ASP A N 1
ATOM 621 C CA . ASP A 1 90 ? -10.277 -8.156 -2.614 1.00 92.69 90 ASP A CA 1
ATOM 622 C C . ASP A 1 90 ? -9.722 -6.726 -2.723 1.00 92.69 90 ASP A C 1
ATOM 624 O O . ASP A 1 90 ? -10.372 -5.848 -3.298 1.00 92.69 90 ASP A O 1
ATOM 628 N N . ALA A 1 91 ? -8.516 -6.469 -2.194 1.00 93.12 91 ALA A N 1
ATOM 629 C CA . ALA A 1 91 ? -7.889 -5.158 -2.271 1.00 93.12 91 ALA A CA 1
ATOM 630 C C . ALA A 1 91 ? -7.597 -4.799 -3.729 1.00 93.12 91 ALA A C 1
ATOM 632 O O . ALA A 1 91 ? -6.798 -5.443 -4.415 1.00 93.12 91 ALA A O 1
ATOM 633 N N . THR A 1 92 ? -8.225 -3.722 -4.189 1.00 93.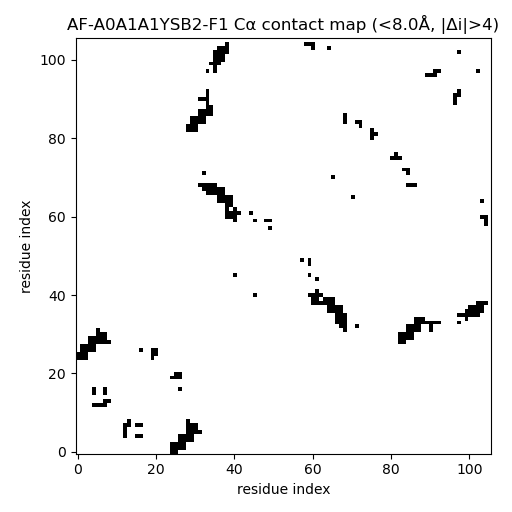62 92 THR A N 1
ATOM 634 C CA . THR A 1 92 ? -8.012 -3.197 -5.534 1.00 93.62 92 THR A CA 1
ATOM 635 C C . THR A 1 92 ? -6.824 -2.247 -5.585 1.00 93.62 92 THR A C 1
ATOM 637 O O . THR A 1 92 ? -6.593 -1.482 -4.649 1.00 93.62 92 THR A O 1
ATOM 640 N N . TYR A 1 93 ? -6.155 -2.198 -6.728 1.00 91.56 93 TYR A N 1
ATOM 641 C CA . TYR A 1 93 ? -5.161 -1.188 -7.062 1.00 91.56 93 TYR A CA 1
ATOM 642 C C . TYR A 1 93 ? -5.679 -0.336 -8.219 1.00 91.56 93 TYR A C 1
ATOM 644 O O . TYR A 1 93 ? -5.980 -0.858 -9.289 1.00 91.56 93 TYR A O 1
ATOM 652 N N . PHE A 1 94 ? -5.878 0.963 -7.972 1.00 91.56 94 PHE A N 1
ATOM 653 C CA . PHE A 1 94 ? -6.577 1.877 -8.892 1.00 91.56 94 PHE A CA 1
ATOM 654 C C . PHE A 1 94 ? -7.928 1.332 -9.402 1.00 91.56 94 PHE A C 1
ATOM 656 O O . PHE A 1 94 ? -8.304 1.521 -10.555 1.00 91.56 94 PHE A O 1
ATOM 663 N N . GLY A 1 95 ? -8.667 0.636 -8.529 1.00 93.38 95 GLY A N 1
ATOM 664 C CA . GLY A 1 95 ? -9.962 0.026 -8.848 1.00 93.38 95 GLY A CA 1
ATOM 665 C C . GLY A 1 95 ? -9.886 -1.33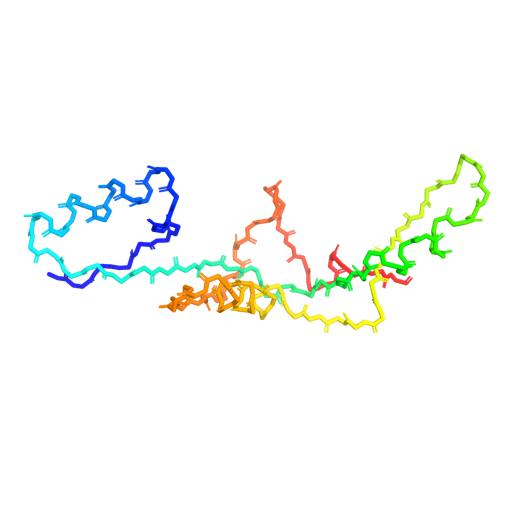1 -9.557 1.00 93.38 95 GLY A C 1
ATOM 666 O O . GLY A 1 95 ? -10.915 -1.982 -9.708 1.00 93.38 95 GLY A O 1
ATOM 667 N N . ALA A 1 96 ? -8.696 -1.800 -9.942 1.00 94.19 96 ALA A N 1
ATOM 668 C CA . ALA A 1 96 ? -8.503 -3.112 -10.551 1.00 94.19 96 ALA A CA 1
ATOM 669 C C . ALA 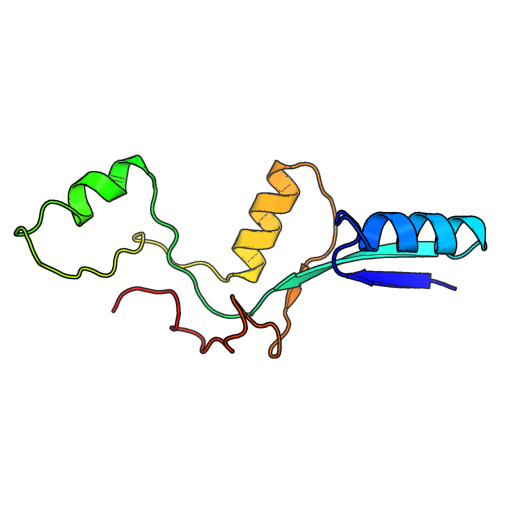A 1 96 ? -8.159 -4.181 -9.505 1.00 94.19 96 ALA A C 1
ATOM 671 O O . ALA A 1 96 ? -7.377 -3.936 -8.585 1.00 94.19 96 ALA A O 1
ATOM 672 N N . GLN A 1 97 ? -8.703 -5.390 -9.662 1.00 94.44 97 GLN A N 1
ATOM 673 C CA . GLN A 1 97 ? -8.219 -6.555 -8.921 1.00 94.44 97 GLN A CA 1
ATOM 674 C C . GLN A 1 97 ? -6.898 -7.036 -9.521 1.00 94.44 97 GLN A C 1
ATOM 676 O O . GLN A 1 97 ? -6.768 -7.162 -10.739 1.00 94.44 97 GLN A O 1
ATOM 681 N N . LEU A 1 98 ? -5.927 -7.322 -8.658 1.00 94.56 98 LEU A N 1
ATOM 682 C CA . LEU A 1 98 ? -4.617 -7.795 -9.082 1.00 94.56 98 LEU A CA 1
ATOM 683 C C . LEU A 1 98 ? -4.546 -9.319 -9.012 1.00 94.56 98 LEU A C 1
ATOM 685 O O . LEU A 1 98 ? -4.798 -9.926 -7.972 1.00 94.56 98 LEU A O 1
ATOM 689 N N . ARG A 1 99 ? -4.105 -9.938 -10.106 1.00 94.56 99 ARG A N 1
ATOM 690 C CA . ARG A 1 99 ? -3.488 -11.270 -10.057 1.00 94.56 99 ARG A CA 1
ATOM 691 C C . ARG A 1 99 ? -2.077 -11.157 -9.486 1.00 94.56 99 ARG A C 1
ATOM 693 O O . ARG A 1 99 ? -1.481 -10.080 -9.526 1.00 94.56 99 ARG A O 1
ATOM 700 N N . ARG A 1 100 ? -1.524 -12.287 -9.038 1.00 94.62 100 ARG A N 1
ATOM 701 C CA . ARG A 1 100 ? -0.194 -12.369 -8.415 1.00 94.62 100 ARG A CA 1
ATOM 702 C C . ARG A 1 100 ? 0.908 -11.654 -9.208 1.00 94.62 100 ARG A C 1
ATOM 704 O O . ARG A 1 100 ? 1.756 -11.038 -8.588 1.00 94.62 100 ARG A O 1
ATOM 711 N N . ASP A 1 101 ? 0.875 -11.728 -10.530 1.00 94.62 101 ASP A N 1
ATOM 712 C CA . ASP A 1 101 ? 1.900 -11.259 -11.468 1.00 94.62 101 ASP A CA 1
ATOM 713 C C . ASP A 1 101 ? 1.528 -9.948 -12.190 1.00 94.62 101 ASP A C 1
ATOM 715 O O . ASP A 1 101 ? 2.145 -9.582 -13.182 1.00 94.62 101 ASP A O 1
ATOM 719 N N . SER A 1 102 ? 0.499 -9.228 -11.735 1.00 93.69 102 SER A N 1
ATOM 720 C CA . SER A 1 102 ? -0.039 -8.087 -12.503 1.00 93.69 102 SER A CA 1
ATOM 721 C C . SER A 1 102 ? 0.867 -6.853 -12.524 1.00 93.69 102 SER A C 1
ATOM 723 O O . SER A 1 102 ? 0.691 -6.002 -13.389 1.00 93.69 102 SER A O 1
ATOM 725 N N . LEU A 1 103 ? 1.774 -6.720 -11.549 1.00 93.81 103 LEU A N 1
ATOM 726 C CA . LEU A 1 103 ? 2.647 -5.550 -11.370 1.00 93.81 103 LEU A CA 1
ATOM 727 C C . LEU A 1 103 ? 4.138 -5.917 -11.444 1.00 93.81 103 LEU A C 1
ATOM 729 O O . LEU A 1 103 ? 4.980 -5.234 -10.857 1.00 93.81 103 LEU A O 1
ATOM 733 N N . VAL A 1 104 ? 4.459 -7.013 -12.130 1.00 94.25 104 VAL A N 1
ATOM 734 C CA . VAL A 1 104 ? 5.836 -7.425 -12.419 1.00 94.25 104 VAL A CA 1
ATOM 735 C C . VAL A 1 104 ? 6.036 -7.483 -13.928 1.00 94.25 104 VAL A C 1
ATOM 737 O O . VAL A 1 104 ? 5.091 -7.701 -14.689 1.00 94.25 104 VAL A 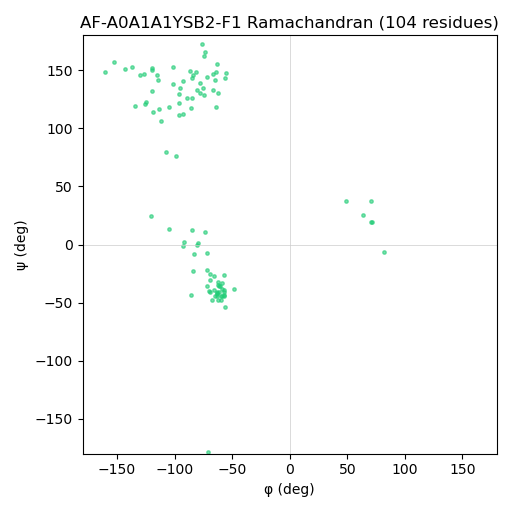O 1
ATOM 740 N N . THR A 1 105 ? 7.261 -7.228 -14.367 1.00 90.81 105 THR A N 1
ATOM 741 C CA . THR A 1 105 ? 7.643 -7.337 -15.775 1.00 90.81 105 THR A CA 1
ATOM 742 C C . THR A 1 105 ? 7.858 -8.799 -16.153 1.00 90.81 105 THR A C 1
ATOM 744 O O . THR A 1 105 ? 8.435 -9.554 -15.373 1.00 90.81 105 THR A O 1
ATOM 747 N N . VAL A 1 106 ? 7.385 -9.184 -17.342 1.00 74.75 106 VAL A N 1
ATOM 748 C CA . VAL A 1 106 ? 7.571 -10.523 -17.935 1.00 74.75 106 VAL A CA 1
ATOM 749 C C . VAL A 1 106 ? 8.841 -10.623 -18.764 1.00 74.75 106 VAL A C 1
ATOM 751 O O . VAL A 1 106 ? 9.246 -9.586 -19.334 1.00 74.75 106 VAL A O 1
#

Mean predicted aligned error: 4.34 Å

Radius of gyration: 17.87 Å; Cα contacts (8 Å, |Δi|>4): 160; chains: 1; bounding box: 36×25×55 Å

Nearest PDB structures (foldseek):
  4id9-assembly1_B  TM=9.161E-01  e=1.382E-01  Agrobacterium fabrum str. C58
  5if3-assembly1_B  TM=3.598E-01  e=2.681E-01  Burkholderia vietnamiensis G4
  5tcb-assembly1_A  TM=3.026E-01  e=2.348E-01  Pseudomonas aeruginosa PAO1
  1jmv-assembly3_C  TM=2.954E-01  e=2.681E-01  Haemophilus influenzae
  7clg-assembly1_B  TM=2.290E-01  e=5.661E+00  Staphylococcus aureus subsp. aureus USA300

Solvent-accessible surface area (backbone atoms only — not comparable to full-atom values): 6269 Å² total; per-residue (Å²): 99,82,43,79,35,70,47,32,88,38,88,63,27,40,52,52,48,55,52,41,46,72,72,68,29,46,73,40,59,28,40,75,23,31,70,22,35,30,17,68,56,56,77,84,55,49,64,69,74,67,68,61,68,86,98,66,90,79,83,82,48,27,101,52,75,42,40,42,34,58,53,51,47,50,55,33,49,76,70,72,46,94,56,57,65,43,75,28,89,83,39,53,59,98,83,38,79,64,53,58,65,68,51,44,64,131